Protein AF-A0A1G8FA60-F1 (afdb_monomer_lite)

Structure (mmCIF, N/CA/C/O backbone):
data_AF-A0A1G8FA60-F1
#
_entry.id   AF-A0A1G8FA60-F1
#
loop_
_atom_site.group_PDB
_atom_site.id
_atom_site.type_symbol
_atom_site.label_atom_id
_atom_site.label_alt_id
_atom_site.label_comp_id
_atom_site.label_asym_id
_atom_site.label_entity_id
_atom_site.label_seq_id
_atom_site.pdbx_PDB_ins_code
_atom_site.Cartn_x
_atom_site.Cartn_y
_atom_site.Cartn_z
_atom_site.occupancy
_atom_site.B_iso_or_equiv
_atom_site.auth_seq_id
_atom_site.auth_comp_id
_atom_site.auth_asym_id
_atom_site.auth_atom_id
_atom_site.pdbx_PDB_model_num
ATOM 1 N N . MET A 1 1 ? -14.903 -0.063 -4.067 1.00 90.12 1 MET A N 1
ATOM 2 C CA . MET A 1 1 ? -14.605 0.221 -2.639 1.00 90.12 1 MET A CA 1
ATOM 3 C C . MET A 1 1 ? -13.845 1.542 -2.541 1.00 90.12 1 MET A C 1
ATOM 5 O O . MET A 1 1 ? -13.039 1.801 -3.422 1.00 90.12 1 MET A O 1
ATOM 9 N N . LYS A 1 2 ? -14.076 2.388 -1.525 1.00 93.56 2 LYS A N 1
ATOM 10 C CA . LYS A 1 2 ? -13.298 3.629 -1.317 1.00 93.56 2 LYS A CA 1
ATOM 11 C C . LYS A 1 2 ? -12.384 3.473 -0.110 1.00 93.56 2 LYS A C 1
ATOM 13 O O . LYS A 1 2 ? -12.866 3.128 0.960 1.00 93.56 2 LYS A O 1
ATOM 18 N N . LEU A 1 3 ? -11.093 3.727 -0.296 1.00 94.88 3 LEU A N 1
ATOM 19 C CA . LEU A 1 3 ? -10.078 3.617 0.746 1.00 94.88 3 LEU A CA 1
ATOM 20 C C . LEU A 1 3 ? -9.482 4.992 1.036 1.00 94.88 3 LEU A C 1
ATOM 22 O O . LEU A 1 3 ? -8.888 5.608 0.155 1.00 94.88 3 LEU A O 1
ATOM 26 N N . TYR A 1 4 ? -9.629 5.460 2.268 1.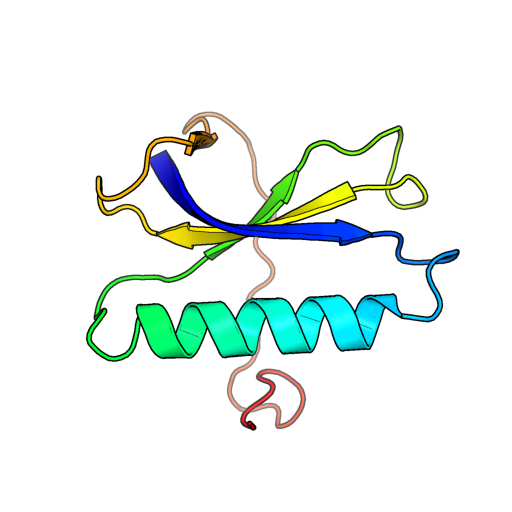00 95.25 4 TYR A N 1
ATOM 27 C CA . TYR A 1 4 ? -9.124 6.740 2.751 1.00 95.25 4 TYR A CA 1
ATOM 28 C C . TYR A 1 4 ? -7.728 6.567 3.3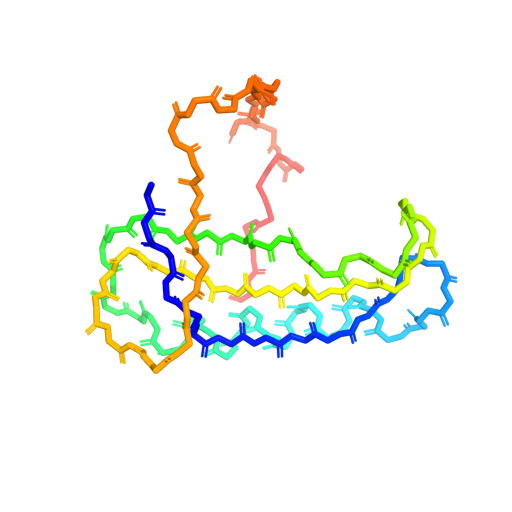39 1.00 95.25 4 TYR A C 1
ATOM 30 O O . TYR A 1 4 ? -7.503 5.695 4.180 1.00 95.25 4 TYR A O 1
ATOM 38 N N . PHE A 1 5 ? -6.787 7.401 2.901 1.00 95.12 5 PHE A N 1
ATOM 39 C CA . PHE A 1 5 ? -5.391 7.301 3.318 1.00 95.12 5 PHE A CA 1
ATOM 40 C C . PHE A 1 5 ? -5.176 7.870 4.723 1.00 95.12 5 PHE A C 1
ATOM 42 O O . PHE A 1 5 ? -5.595 8.986 5.033 1.00 95.12 5 PHE A O 1
ATOM 49 N N . ILE A 1 6 ? -4.479 7.100 5.557 1.00 94.62 6 ILE A N 1
ATOM 50 C CA . ILE A 1 6 ? -4.088 7.468 6.923 1.00 94.62 6 ILE A CA 1
ATOM 51 C C . ILE A 1 6 ? -2.669 8.031 6.948 1.00 94.62 6 ILE A C 1
ATOM 53 O O . ILE A 1 6 ? -2.416 9.050 7.596 1.00 94.62 6 ILE A O 1
ATOM 57 N N . ASN A 1 7 ? -1.760 7.354 6.248 1.00 94.50 7 ASN A N 1
ATOM 58 C CA . ASN A 1 7 ? -0.346 7.681 6.109 1.00 94.50 7 ASN A CA 1
ATOM 59 C C . ASN A 1 7 ? 0.143 7.168 4.751 1.00 94.50 7 ASN A C 1
ATOM 61 O O . ASN A 1 7 ? -0.331 6.124 4.301 1.00 94.50 7 ASN A O 1
ATOM 65 N N . SER A 1 8 ? 1.097 7.873 4.142 1.00 96.25 8 SER A N 1
ATOM 66 C CA . SER A 1 8 ? 1.600 7.580 2.798 1.00 96.25 8 SER A CA 1
ATOM 67 C C . SER A 1 8 ? 3.100 7.838 2.709 1.00 96.25 8 SER A C 1
ATOM 69 O O . SER A 1 8 ? 3.601 8.779 3.324 1.00 96.25 8 SER A O 1
ATOM 71 N N . ILE A 1 9 ? 3.799 7.047 1.903 1.00 98.12 9 ILE A N 1
ATOM 72 C CA . ILE A 1 9 ? 5.200 7.257 1.520 1.00 98.12 9 ILE A CA 1
ATOM 73 C C . ILE A 1 9 ? 5.363 7.071 0.011 1.00 98.12 9 ILE A C 1
ATOM 75 O O . ILE A 1 9 ? 4.550 6.396 -0.619 1.00 98.12 9 ILE A O 1
ATOM 79 N N . ARG A 1 10 ? 6.449 7.615 -0.545 1.00 98.12 10 ARG A N 1
ATOM 80 C CA . ARG A 1 10 ? 6.962 7.258 -1.873 1.00 98.12 10 ARG A CA 1
ATOM 81 C C . ARG A 1 10 ? 8.325 6.586 -1.715 1.00 98.12 10 ARG A C 1
ATOM 83 O O . ARG A 1 10 ? 9.151 7.070 -0.937 1.00 98.12 10 ARG A O 1
ATOM 90 N N . THR A 1 11 ? 8.533 5.461 -2.389 1.00 98.25 11 THR A N 1
ATOM 91 C CA . THR A 1 11 ? 9.743 4.635 -2.252 1.00 98.25 11 THR A CA 1
ATOM 92 C C . THR A 1 11 ? 9.974 3.770 -3.498 1.00 98.25 11 THR A C 1
ATOM 94 O O . THR A 1 11 ? 9.207 3.842 -4.459 1.00 98.25 11 THR A O 1
ATOM 97 N N . ASN A 1 12 ? 11.037 2.964 -3.484 1.00 97.94 12 ASN A N 1
ATOM 98 C CA . ASN A 1 12 ? 11.440 2.072 -4.564 1.00 97.94 12 ASN A CA 1
ATOM 99 C C . ASN A 1 12 ? 12.010 0.762 -3.994 1.00 97.94 12 ASN A C 1
ATOM 101 O O . ASN A 1 12 ? 12.783 0.784 -3.040 1.00 97.94 12 ASN A O 1
ATOM 105 N N . ASN A 1 13 ? 11.682 -0.384 -4.597 1.00 95.12 13 ASN A N 1
ATOM 106 C CA . ASN A 1 13 ? 12.141 -1.692 -4.107 1.00 95.12 13 ASN A CA 1
ATOM 107 C C . ASN A 1 13 ? 13.637 -1.971 -4.352 1.00 95.12 13 ASN A C 1
ATOM 109 O O . ASN A 1 13 ? 14.201 -2.866 -3.729 1.00 95.12 13 ASN A O 1
ATOM 113 N N . PHE A 1 14 ? 14.265 -1.248 -5.279 1.00 95.75 14 PHE A N 1
ATOM 114 C CA . PHE A 1 14 ? 15.621 -1.515 -5.765 1.00 95.75 14 PHE A CA 1
ATOM 115 C C . PHE A 1 14 ? 16.597 -0.383 -5.452 1.00 95.75 14 PHE A C 1
ATOM 117 O O . PHE A 1 14 ? 17.769 -0.645 -5.198 1.00 95.75 14 PHE A O 1
ATOM 124 N N . ASN A 1 15 ? 16.114 0.861 -5.473 1.00 96.00 15 ASN A N 1
ATOM 125 C CA . ASN A 1 15 ? 16.973 2.046 -5.474 1.00 96.00 15 ASN A CA 1
ATOM 126 C C . ASN A 1 15 ? 16.859 2.891 -4.194 1.00 96.00 15 ASN A C 1
ATOM 128 O O . ASN A 1 15 ? 17.571 3.881 -4.056 1.00 96.00 15 ASN A O 1
ATOM 132 N N . ASP A 1 16 ? 15.965 2.533 -3.268 1.00 96.69 16 ASP A N 1
ATOM 133 C CA . ASP A 1 16 ? 15.770 3.253 -2.008 1.00 96.69 16 ASP A CA 1
ATOM 134 C C . ASP A 1 16 ? 16.316 2.428 -0.838 1.00 96.69 16 ASP A C 1
ATOM 136 O O . ASP A 1 16 ? 15.658 1.529 -0.317 1.00 96.69 16 ASP A O 1
ATOM 140 N N . GLU A 1 17 ? 17.534 2.748 -0.398 1.00 97.19 17 GLU A N 1
ATOM 141 C CA . GLU A 1 17 ? 18.198 2.055 0.716 1.00 97.19 17 GLU A CA 1
ATOM 142 C C . GLU A 1 17 ? 17.407 2.150 2.035 1.00 97.19 17 GLU A C 1
ATOM 144 O O . GLU A 1 17 ? 17.528 1.286 2.903 1.00 97.19 17 GLU A O 1
ATOM 149 N N . GLN A 1 18 ? 16.558 3.174 2.179 1.00 97.12 18 GLN A N 1
ATOM 150 C CA . GLN A 1 18 ? 15.728 3.404 3.364 1.00 97.12 18 GLN A CA 1
ATOM 151 C C . GLN A 1 18 ? 14.307 2.851 3.212 1.00 97.12 18 GLN A C 1
ATOM 153 O O . GLN A 1 18 ? 13.476 3.056 4.099 1.00 97.12 18 GLN A O 1
ATOM 158 N N . MET A 1 19 ? 14.002 2.146 2.116 1.00 96.44 19 MET A N 1
ATOM 159 C CA . MET A 1 19 ? 12.668 1.615 1.810 1.00 96.44 19 MET A CA 1
ATOM 160 C C . MET A 1 19 ? 12.055 0.890 3.007 1.00 96.44 19 MET A C 1
ATOM 162 O O . MET A 1 19 ? 10.943 1.211 3.433 1.00 96.44 19 MET A O 1
ATOM 166 N N . MET A 1 20 ? 12.806 -0.028 3.622 1.00 93.75 20 MET A N 1
ATOM 167 C CA . MET A 1 20 ? 12.281 -0.773 4.758 1.00 93.75 20 MET A CA 1
ATOM 168 C C . MET A 1 20 ? 11.999 0.114 5.968 1.00 93.75 20 MET A C 1
ATOM 170 O O . MET A 1 20 ? 10.959 -0.041 6.601 1.00 93.75 20 MET A O 1
ATOM 174 N N . GLU A 1 21 ? 12.880 1.057 6.293 1.00 96.06 21 GLU A N 1
ATOM 175 C CA . GLU A 1 21 ? 12.675 1.978 7.414 1.00 96.06 21 GLU A CA 1
ATOM 176 C C . GLU A 1 21 ? 11.460 2.887 7.190 1.00 96.06 21 GLU A C 1
ATOM 178 O O . GLU A 1 21 ? 10.652 3.072 8.104 1.00 96.06 21 GLU A O 1
ATOM 183 N N . LYS A 1 22 ? 11.269 3.384 5.962 1.00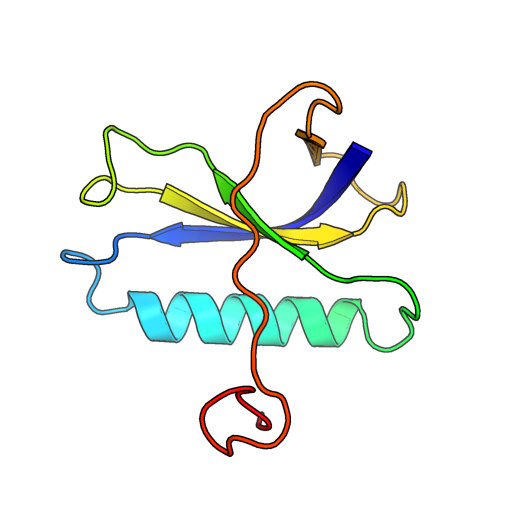 97.25 22 LYS A N 1
ATOM 184 C CA . LYS A 1 22 ? 10.097 4.180 5.576 1.00 97.25 22 LYS A CA 1
ATOM 185 C C . LYS A 1 22 ? 8.807 3.385 5.745 1.00 97.25 22 LYS A C 1
ATOM 187 O O . LYS A 1 22 ? 7.865 3.889 6.355 1.00 97.25 22 LYS A O 1
ATOM 192 N N . ILE A 1 23 ? 8.776 2.137 5.268 1.00 96.19 23 ILE A N 1
ATOM 193 C CA . ILE A 1 23 ? 7.612 1.248 5.406 1.00 96.19 23 ILE A CA 1
ATOM 194 C C . ILE A 1 23 ? 7.305 1.005 6.890 1.00 96.19 23 ILE A C 1
ATOM 196 O O . ILE A 1 23 ? 6.160 1.173 7.314 1.00 96.19 23 ILE A O 1
ATOM 200 N N . LYS A 1 24 ? 8.317 0.667 7.702 1.00 94.50 24 LYS A N 1
ATOM 201 C CA . LYS A 1 24 ? 8.157 0.438 9.149 1.00 94.50 24 LYS A CA 1
ATOM 202 C C . LYS A 1 24 ? 7.631 1.672 9.874 1.00 94.50 24 LYS A C 1
ATOM 204 O O . LYS A 1 24 ? 6.682 1.574 10.648 1.00 94.50 24 LYS A O 1
ATOM 209 N N . THR A 1 25 ? 8.220 2.831 9.595 1.00 96.50 25 THR A N 1
ATOM 210 C CA . THR A 1 25 ? 7.829 4.110 10.200 1.00 96.50 25 THR A CA 1
ATOM 211 C C . THR A 1 25 ? 6.395 4.470 9.828 1.00 96.50 25 THR A C 1
ATOM 213 O O . THR A 1 25 ? 5.587 4.758 10.709 1.00 96.50 25 THR A O 1
ATOM 216 N N . MET A 1 26 ? 6.039 4.358 8.545 1.00 96.50 26 MET A N 1
ATOM 217 C CA . MET A 1 26 ? 4.683 4.609 8.057 1.00 96.50 26 MET A CA 1
ATOM 218 C C . MET A 1 26 ? 3.649 3.721 8.764 1.00 96.50 26 MET A C 1
ATOM 220 O O . MET A 1 26 ? 2.630 4.232 9.235 1.00 96.50 26 MET A O 1
ATOM 224 N N . TRP A 1 27 ? 3.908 2.414 8.874 1.00 95.50 27 TRP A N 1
ATOM 225 C CA . TRP A 1 27 ? 3.017 1.487 9.578 1.00 95.50 27 TRP A CA 1
ATOM 226 C C . TRP A 1 27 ? 2.929 1.781 11.077 1.00 95.50 27 TRP A C 1
ATOM 228 O O . TRP A 1 27 ? 1.831 1.761 11.630 1.00 95.50 27 TRP A O 1
ATOM 238 N N . GLY A 1 28 ? 4.049 2.100 11.731 1.00 94.44 28 GLY A N 1
ATOM 239 C CA . GLY A 1 28 ? 4.083 2.457 13.151 1.00 94.44 28 GLY A CA 1
ATOM 240 C C . GLY A 1 28 ? 3.315 3.743 13.471 1.00 94.44 28 GLY A C 1
ATOM 241 O O . GLY A 1 28 ? 2.660 3.850 14.506 1.00 94.44 28 GLY A O 1
ATOM 242 N N . GLU A 1 29 ? 3.350 4.733 12.583 1.00 95.25 29 GLU A N 1
ATOM 243 C CA . GLU A 1 29 ? 2.546 5.948 12.723 1.00 95.25 29 GLU A CA 1
ATOM 244 C C . GLU A 1 29 ? 1.058 5.688 12.479 1.00 95.25 29 GLU A C 1
ATOM 246 O O . GLU A 1 29 ? 0.211 6.164 13.242 1.00 95.25 29 GLU A O 1
ATOM 251 N N . ALA A 1 30 ? 0.728 4.907 11.448 1.00 93.75 30 ALA A N 1
ATOM 252 C CA . ALA A 1 30 ? -0.651 4.553 11.141 1.00 93.75 30 ALA A CA 1
ATOM 253 C C . ALA A 1 30 ? -1.287 3.712 12.257 1.00 93.75 30 ALA A C 1
ATOM 255 O O . ALA A 1 30 ? -2.412 3.997 12.663 1.00 93.75 30 ALA A O 1
ATOM 256 N N . SER A 1 31 ? -0.567 2.736 12.816 1.00 92.56 31 SER A N 1
ATOM 257 C CA . SER A 1 31 ? -1.069 1.881 13.900 1.00 92.56 31 SER A CA 1
ATOM 258 C C . SER A 1 31 ? -1.393 2.680 15.164 1.00 92.56 31 SER A C 1
ATOM 260 O O . SER A 1 31 ? -2.424 2.449 15.795 1.00 92.56 31 SER A O 1
ATOM 262 N N . ARG A 1 32 ? -0.585 3.698 15.497 1.00 93.69 32 ARG A N 1
ATOM 263 C CA . ARG A 1 32 ? -0.876 4.629 16.602 1.00 93.69 32 ARG A CA 1
ATOM 264 C C . ARG A 1 32 ? -2.167 5.415 16.367 1.00 93.69 32 ARG A C 1
ATOM 266 O O .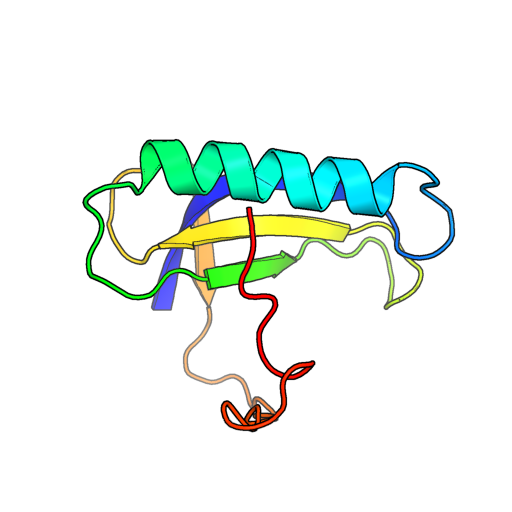 ARG A 1 32 ? -2.948 5.576 17.303 1.00 93.69 32 ARG A O 1
ATOM 273 N N . LYS A 1 33 ? -2.409 5.879 15.134 1.00 91.94 33 LYS A N 1
ATOM 274 C CA . LYS A 1 33 ? -3.650 6.584 14.751 1.00 91.94 33 LYS A CA 1
ATOM 275 C C . LYS A 1 33 ? -4.869 5.657 14.753 1.00 91.94 33 LYS A C 1
ATOM 277 O O . LYS A 1 33 ? -5.965 6.093 15.085 1.00 91.94 33 LYS A O 1
ATOM 282 N N . LEU A 1 34 ? -4.665 4.385 14.419 1.00 91.81 34 LEU A N 1
ATOM 283 C CA . LEU A 1 34 ? -5.705 3.365 14.280 1.00 91.81 34 LEU A CA 1
ATOM 284 C C . LEU A 1 34 ? -5.869 2.481 15.525 1.00 91.81 34 LEU A C 1
ATOM 286 O O . LEU A 1 34 ? -6.514 1.443 15.448 1.00 91.81 34 LEU A O 1
ATOM 290 N N . LYS A 1 35 ? -5.337 2.882 16.687 1.00 90.75 35 LYS A N 1
ATOM 291 C CA . LYS A 1 35 ? -5.315 2.062 17.914 1.00 90.75 35 LYS A CA 1
ATOM 292 C C . LYS A 1 35 ? -6.678 1.466 18.314 1.00 90.75 35 LYS A C 1
ATOM 294 O O . LYS A 1 35 ? -6.716 0.387 18.892 1.00 90.75 35 LYS A O 1
ATOM 299 N N . ASN A 1 36 ? -7.774 2.169 18.023 1.00 90.00 36 ASN A N 1
ATOM 300 C CA . ASN A 1 36 ? -9.142 1.747 18.351 1.00 90.00 36 ASN A CA 1
ATOM 301 C C . ASN A 1 36 ? -9.971 1.358 17.111 1.00 90.00 36 ASN A C 1
ATOM 303 O O . ASN A 1 36 ? -11.184 1.187 17.217 1.00 90.00 36 ASN A O 1
ATOM 307 N N . HIS A 1 37 ? -9.345 1.273 15.936 1.00 90.19 37 HIS A N 1
ATOM 308 C CA . HIS A 1 37 ? -10.004 0.883 14.694 1.00 90.19 37 HIS A CA 1
ATOM 309 C C . HIS A 1 37 ? -10.238 -0.627 14.685 1.00 90.19 37 HIS A C 1
ATOM 311 O O . HIS A 1 37 ? -9.314 -1.390 14.955 1.00 90.19 37 HIS A O 1
ATOM 317 N N . GLN A 1 38 ? -11.463 -1.060 14.389 1.00 88.81 38 GLN A N 1
ATOM 318 C CA . GLN A 1 38 ? -11.835 -2.483 14.420 1.00 88.81 38 GLN A CA 1
ATOM 319 C C . GLN A 1 38 ? -12.097 -3.086 13.038 1.00 88.81 38 GLN A C 1
ATOM 321 O O . GLN A 1 38 ? -12.215 -4.303 12.918 1.00 88.81 38 GLN A O 1
ATOM 326 N N . ASN A 1 39 ? -12.186 -2.254 11.999 1.00 91.62 39 ASN A N 1
ATOM 327 C CA . ASN A 1 39 ? -12.419 -2.723 10.638 1.00 91.62 39 ASN A CA 1
ATOM 328 C C . ASN A 1 39 ? -11.092 -3.075 9.951 1.00 91.62 39 ASN A C 1
ATOM 330 O O . ASN A 1 39 ? -10.003 -2.844 10.481 1.00 91.62 39 ASN A O 1
ATOM 334 N N . SER A 1 40 ? -11.188 -3.604 8.734 1.00 92.62 40 SER A N 1
ATOM 335 C CA . SER A 1 40 ? -10.030 -3.904 7.896 1.00 92.62 40 SER A CA 1
ATOM 336 C C . SER A 1 40 ? -9.111 -2.691 7.727 1.00 92.62 40 SER A C 1
ATOM 338 O O . SER A 1 40 ? -9.561 -1.550 7.568 1.00 92.62 40 SER A O 1
ATOM 340 N N . VAL A 1 41 ? -7.809 -2.967 7.737 1.00 93.88 41 VAL A N 1
ATOM 341 C CA . VAL A 1 41 ? -6.745 -2.016 7.418 1.00 93.88 41 VAL A CA 1
ATOM 342 C C . VAL A 1 41 ? -6.015 -2.536 6.192 1.00 93.88 41 VAL A C 1
ATOM 344 O O . VAL A 1 41 ? -5.675 -3.715 6.116 1.00 93.88 41 VAL A O 1
ATOM 347 N N . TYR A 1 42 ? -5.775 -1.655 5.232 1.00 94.69 42 TYR A N 1
ATOM 348 C CA . TYR A 1 42 ? -5.232 -2.007 3.930 1.00 94.69 42 TYR A CA 1
ATOM 349 C C . TYR A 1 42 ? -3.859 -1.368 3.735 1.00 94.69 42 TYR A C 1
ATOM 351 O O . TYR A 1 42 ? -3.678 -0.185 4.019 1.00 94.69 42 TYR A O 1
ATOM 359 N N . GLY A 1 43 ? -2.906 -2.138 3.210 1.00 95.75 43 GLY A N 1
ATOM 360 C CA . GLY A 1 43 ? -1.712 -1.598 2.562 1.00 95.75 43 GLY A CA 1
ATOM 361 C C . GLY A 1 43 ? -1.995 -1.429 1.074 1.00 95.75 43 GLY A C 1
ATOM 362 O O . GLY A 1 43 ? -2.248 -2.414 0.385 1.00 95.75 43 GLY A O 1
ATOM 363 N N . VAL A 1 44 ? -1.988 -0.194 0.582 1.00 96.38 44 VAL A N 1
ATOM 364 C CA . VAL A 1 44 ? -2.337 0.135 -0.803 1.00 96.38 44 VAL A CA 1
ATOM 365 C C . VAL A 1 44 ? -1.098 0.610 -1.540 1.00 96.38 44 VAL A C 1
ATOM 367 O O . VAL A 1 44 ? -0.553 1.661 -1.210 1.00 96.38 44 VAL A O 1
ATOM 370 N N . TYR A 1 45 ? -0.687 -0.145 -2.554 1.00 96.56 45 TYR A N 1
ATOM 371 C CA . TYR A 1 45 ? 0.367 0.233 -3.491 1.00 96.56 45 TYR A CA 1
ATOM 372 C C . TYR A 1 45 ? -0.273 0.858 -4.735 1.00 96.56 45 TYR A C 1
ATOM 374 O O . TYR A 1 45 ? -1.200 0.284 -5.305 1.00 96.56 45 TYR A O 1
ATOM 382 N N . TYR A 1 46 ? 0.170 2.048 -5.132 1.00 96.19 46 TYR A N 1
ATOM 383 C CA . TYR A 1 46 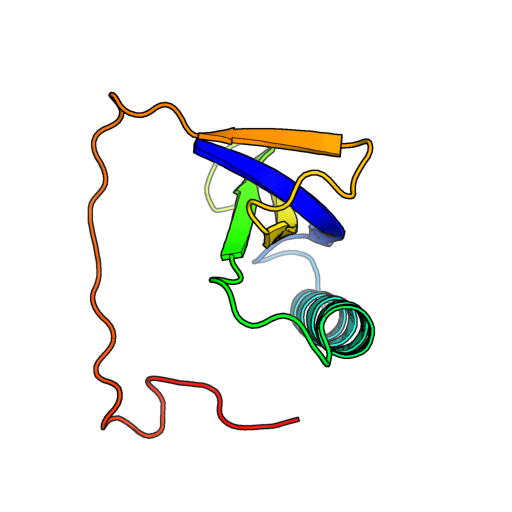? -0.425 2.817 -6.229 1.00 96.19 46 TYR A CA 1
ATOM 384 C C . TYR A 1 46 ? 0.576 3.831 -6.792 1.00 96.19 46 TYR A C 1
ATOM 386 O O . TYR A 1 46 ? 1.670 3.995 -6.254 1.00 96.19 46 TYR A O 1
ATOM 394 N N . ASP A 1 47 ? 0.182 4.530 -7.862 1.00 96.81 47 ASP A N 1
ATOM 395 C CA . ASP A 1 47 ? 0.988 5.599 -8.473 1.00 96.81 47 ASP A CA 1
ATOM 396 C C . ASP A 1 47 ? 2.411 5.134 -8.838 1.00 96.81 47 ASP A C 1
ATOM 398 O O . ASP A 1 47 ? 3.415 5.774 -8.519 1.00 96.81 47 ASP A O 1
ATOM 402 N N . TYR A 1 48 ? 2.477 3.956 -9.467 1.00 97.25 48 TYR A N 1
ATOM 403 C CA . TYR A 1 48 ? 3.706 3.418 -10.036 1.00 97.25 48 TYR A CA 1
ATOM 404 C C . TYR A 1 48 ? 4.174 4.315 -11.180 1.00 97.25 48 TYR A C 1
ATOM 406 O O . TYR A 1 48 ? 3.403 4.616 -12.091 1.00 97.25 48 TYR A O 1
ATOM 414 N N . GLU A 1 49 ? 5.447 4.697 -11.162 1.00 98.12 49 GLU A N 1
ATOM 415 C CA . GLU A 1 49 ? 6.052 5.491 -12.234 1.00 98.12 49 GLU A CA 1
ATOM 416 C C . GLU A 1 49 ? 6.111 4.725 -13.563 1.00 98.12 49 GLU A C 1
ATOM 418 O O . GLU A 1 49 ? 5.968 5.314 -14.633 1.00 98.12 49 GLU A O 1
ATOM 423 N N . SER A 1 50 ? 6.314 3.407 -13.507 1.00 96.75 50 SER A N 1
ATOM 424 C CA . SER A 1 50 ? 6.441 2.566 -14.698 1.00 96.75 50 SER A CA 1
ATOM 425 C C . SER A 1 50 ? 5.934 1.143 -14.460 1.00 96.75 50 SER A C 1
ATOM 427 O O . SER A 1 50 ? 4.822 0.800 -14.856 1.00 96.75 50 SER A O 1
ATOM 429 N N . ASP A 1 51 ? 6.747 0.312 -13.814 1.00 95.56 51 ASP A N 1
ATOM 430 C CA . ASP A 1 51 ? 6.465 -1.084 -13.498 1.00 95.56 51 ASP A CA 1
ATOM 431 C C . ASP A 1 51 ? 6.927 -1.427 -12.071 1.00 95.56 51 ASP A C 1
ATOM 433 O O . ASP A 1 51 ? 7.128 -0.545 -11.235 1.00 95.56 51 ASP A O 1
ATOM 437 N N . TYR A 1 52 ? 7.100 -2.716 -11.772 1.00 94.19 52 TYR A N 1
ATOM 438 C CA . TYR A 1 52 ? 7.543 -3.188 -10.459 1.00 94.19 52 TYR A CA 1
ATOM 439 C C . TYR A 1 52 ? 8.923 -2.656 -10.023 1.00 94.19 52 TYR A C 1
ATOM 441 O O . TYR A 1 52 ? 9.253 -2.774 -8.841 1.00 94.19 52 TYR A O 1
ATOM 449 N N . LYS A 1 53 ? 9.721 -2.099 -10.947 1.00 96.06 53 LYS A N 1
ATOM 450 C CA . LYS A 1 53 ? 11.020 -1.451 -10.701 1.00 96.06 53 LYS A CA 1
ATOM 451 C C . LYS A 1 53 ? 10.938 0.066 -10.547 1.00 96.06 53 LYS A C 1
ATOM 453 O O . LYS A 1 53 ? 11.915 0.671 -10.103 1.00 96.06 53 LYS A O 1
ATOM 458 N N . GLY A 1 54 ? 9.824 0.674 -10.942 1.00 97.81 54 GLY A N 1
ATOM 459 C CA . GLY A 1 54 ? 9.600 2.106 -10.799 1.00 97.81 54 GLY A CA 1
ATOM 460 C C . GLY A 1 54 ? 9.336 2.510 -9.352 1.00 97.81 54 GLY A C 1
ATOM 461 O O . GLY A 1 54 ? 9.027 1.676 -8.495 1.00 97.81 54 GLY A O 1
ATOM 462 N N . ASP A 1 55 ? 9.437 3.811 -9.091 1.00 98.25 55 ASP A N 1
ATOM 463 C CA . ASP A 1 55 ? 8.976 4.375 -7.829 1.00 98.25 55 ASP A CA 1
ATOM 464 C C . ASP A 1 55 ? 7.472 4.160 -7.682 1.00 98.25 55 ASP A C 1
ATOM 466 O O . ASP A 1 55 ? 6.720 4.217 -8.657 1.00 98.25 55 ASP A O 1
ATOM 470 N N . TYR A 1 56 ? 7.029 3.949 -6.450 1.00 98.19 56 TYR A N 1
ATOM 471 C CA . TYR A 1 56 ? 5.621 3.769 -6.133 1.00 98.19 56 TYR A CA 1
ATOM 472 C C . TYR A 1 56 ? 5.253 4.489 -4.845 1.00 98.19 56 TYR A C 1
ATOM 474 O O . TYR A 1 56 ? 6.095 4.774 -3.984 1.00 98.19 56 TYR A O 1
ATOM 482 N N . SER A 1 57 ? 3.960 4.756 -4.704 1.00 98.12 57 SER A N 1
ATOM 483 C CA . SER A 1 57 ? 3.374 5.216 -3.456 1.00 98.12 57 SER A CA 1
ATOM 484 C C . SER A 1 57 ? 2.798 4.033 -2.679 1.00 98.12 57 SER A C 1
ATOM 486 O O . SER A 1 57 ? 2.109 3.179 -3.238 1.00 98.12 57 SER A O 1
ATOM 488 N N . LEU A 1 58 ? 3.062 3.990 -1.374 1.00 97.94 58 LEU A N 1
ATOM 489 C CA . LEU A 1 58 ? 2.446 3.048 -0.440 1.00 97.94 58 LEU A CA 1
ATOM 490 C C . LEU A 1 58 ? 1.674 3.828 0.614 1.00 97.94 58 LEU A C 1
ATOM 492 O O . LEU A 1 58 ? 2.216 4.755 1.214 1.00 97.94 58 LEU A O 1
ATOM 496 N N . SER A 1 59 ? 0.429 3.427 0.860 1.00 96.75 59 SER A N 1
ATOM 497 C CA . SER A 1 59 ? -0.415 4.010 1.900 1.00 96.75 59 SER A CA 1
ATOM 498 C C . SER A 1 59 ? -1.013 2.959 2.820 1.00 96.75 59 SER A C 1
ATOM 500 O O . SER A 1 59 ? -1.428 1.893 2.370 1.00 96.75 59 SER A O 1
ATOM 502 N N . VAL A 1 60 ? -1.151 3.309 4.098 1.00 96.00 60 VAL A N 1
ATOM 503 C CA . VAL A 1 60 ? -2.095 2.635 4.997 1.00 96.00 60 VAL A CA 1
ATOM 504 C C . VAL A 1 60 ? -3.459 3.289 4.823 1.00 96.00 60 VAL A C 1
ATOM 506 O O . VAL A 1 60 ? -3.562 4.516 4.898 1.00 96.00 60 VAL A O 1
ATOM 509 N N . ALA A 1 61 ? -4.498 2.493 4.589 1.00 95.50 61 ALA A N 1
ATOM 510 C CA . ALA A 1 61 ? -5.835 2.990 4.293 1.00 95.50 61 ALA A CA 1
ATOM 511 C C . ALA A 1 61 ? -6.943 2.195 4.995 1.00 95.50 61 ALA A C 1
ATOM 513 O O . ALA A 1 61 ? -6.763 1.026 5.337 1.00 95.50 61 ALA A O 1
ATOM 514 N N . ILE A 1 62 ? -8.096 2.835 5.186 1.00 95.38 62 ILE A N 1
ATOM 515 C CA . ILE A 1 62 ? -9.315 2.244 5.763 1.00 95.38 62 ILE A CA 1
ATOM 516 C C . ILE A 1 62 ? -10.541 2.666 4.945 1.00 95.38 62 ILE A C 1
ATOM 518 O O . ILE A 1 62 ? -10.485 3.648 4.209 1.00 95.38 62 ILE A O 1
ATOM 522 N N . GLU A 1 63 ? -11.658 1.954 5.075 1.00 93.31 63 GLU A N 1
ATOM 523 C CA . GLU A 1 63 ? -12.912 2.306 4.382 1.00 93.31 63 GLU A CA 1
ATOM 524 C C . GLU A 1 63 ? -13.685 3.458 5.048 1.00 93.31 63 GLU A C 1
ATOM 526 O O . GLU A 1 63 ? -14.574 4.049 4.432 1.00 93.31 63 GLU A O 1
ATOM 531 N N . ASP A 1 64 ? -13.333 3.822 6.285 1.00 84.31 64 ASP A N 1
ATOM 532 C CA . ASP A 1 64 ? -14.023 4.877 7.025 1.00 84.31 64 ASP A CA 1
ATOM 533 C C . ASP A 1 64 ? -13.709 6.266 6.446 1.00 84.31 64 ASP A C 1
ATOM 535 O O . ASP A 1 64 ? -12.557 6.623 6.187 1.00 84.31 64 ASP A O 1
ATOM 539 N N . ASN A 1 65 ? -14.749 7.089 6.299 1.00 70.19 65 ASN A N 1
ATOM 540 C CA . ASN A 1 65 ? -14.703 8.410 5.667 1.00 70.19 65 ASN A CA 1
ATOM 541 C C . ASN A 1 65 ? -14.104 9.499 6.579 1.00 70.19 65 ASN A C 1
ATOM 543 O O . ASN A 1 65 ? -14.761 10.486 6.911 1.00 70.19 65 ASN A O 1
ATOM 547 N N . ASN A 1 66 ? -12.851 9.311 6.992 1.00 67.94 66 ASN A N 1
ATOM 548 C CA . ASN A 1 66 ? -12.169 10.196 7.942 1.00 67.94 66 ASN A CA 1
ATOM 549 C C . ASN A 1 66 ? -11.078 11.071 7.287 1.00 67.94 66 ASN A C 1
ATOM 551 O O . ASN A 1 66 ? -10.457 11.886 7.970 1.00 67.94 66 ASN A O 1
ATOM 555 N N . GLY A 1 67 ? -10.819 10.918 5.981 1.00 64.50 67 GLY A N 1
ATOM 556 C CA . GLY A 1 67 ? -9.697 11.554 5.275 1.00 64.50 67 GLY A CA 1
ATOM 557 C C . GLY A 1 67 ? -10.100 12.445 4.095 1.00 64.50 67 GLY A C 1
ATOM 558 O O . GLY A 1 67 ? -11.174 12.300 3.521 1.00 64.50 67 GLY A O 1
ATOM 559 N N . LYS A 1 68 ? -9.205 13.364 3.701 1.00 72.50 68 LYS A N 1
ATOM 560 C C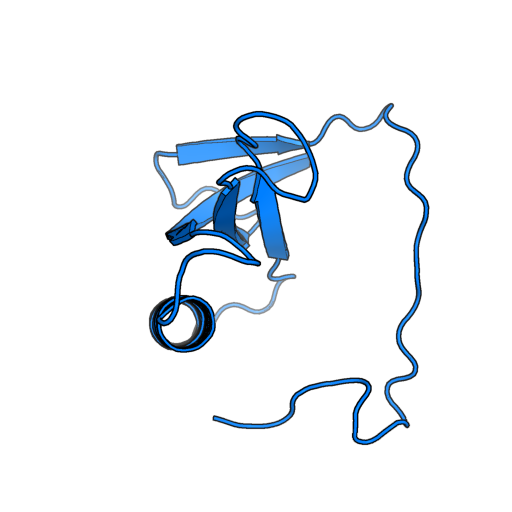A . LYS A 1 68 ? -9.368 14.209 2.496 1.00 72.50 68 LYS A CA 1
ATOM 561 C C . LYS A 1 68 ? -8.924 13.514 1.205 1.00 72.50 68 LYS A C 1
ATOM 563 O O . LYS A 1 68 ? -9.419 13.858 0.137 1.00 72.50 68 LYS A O 1
ATOM 568 N N . SER A 1 69 ? -8.004 12.557 1.313 1.00 90.00 69 SER A N 1
ATOM 569 C CA . SER A 1 69 ? -7.442 11.813 0.184 1.00 90.00 69 SER A CA 1
ATOM 570 C C . SER A 1 69 ? -7.908 10.365 0.243 1.00 90.00 69 SER A C 1
ATOM 572 O O . SER A 1 69 ? -7.784 9.714 1.282 1.00 90.00 69 SER A O 1
ATOM 574 N N . PHE A 1 70 ? -8.437 9.871 -0.871 1.00 93.88 70 PHE A N 1
ATOM 575 C CA . PHE A 1 70 ? -8.890 8.495 -1.013 1.00 93.88 70 PHE A CA 1
ATOM 576 C C . PHE A 1 70 ? -8.531 7.955 -2.395 1.00 93.88 70 PHE A C 1
ATOM 578 O O . PHE A 1 70 ? -8.311 8.720 -3.334 1.00 93.88 70 PHE A O 1
ATOM 585 N N . ILE A 1 71 ? -8.523 6.632 -2.513 1.00 94.12 71 ILE A N 1
ATOM 586 C CA . ILE A 1 71 ? -8.499 5.920 -3.787 1.00 94.12 71 ILE A CA 1
ATOM 587 C C . ILE A 1 71 ? -9.765 5.081 -3.916 1.00 94.12 71 ILE A C 1
ATOM 589 O O . ILE A 1 71 ? -10.238 4.469 -2.955 1.00 94.12 71 ILE A O 1
ATOM 593 N N . GLU A 1 72 ? -10.340 5.082 -5.111 1.00 93.69 72 GLU A N 1
ATOM 594 C CA . GLU A 1 72 ? -11.461 4.219 -5.446 1.00 93.69 72 GLU A CA 1
ATOM 595 C C . GLU A 1 72 ? -10.928 2.951 -6.110 1.00 93.69 72 GLU A C 1
ATOM 597 O O . GLU A 1 72 ? -10.312 3.004 -7.169 1.00 93.69 72 GLU A O 1
ATOM 602 N N . ILE A 1 73 ? -11.147 1.814 -5.454 1.00 91.75 73 ILE A N 1
ATOM 603 C CA . ILE A 1 73 ? -10.858 0.483 -5.978 1.00 91.75 73 ILE A CA 1
ATOM 604 C C . ILE A 1 73 ? -12.085 0.034 -6.781 1.00 91.75 73 ILE A C 1
ATOM 606 O O . ILE A 1 73 ? -13.149 -0.160 -6.173 1.00 91.75 73 ILE A O 1
ATOM 610 N N . PRO A 1 74 ? -11.994 -0.103 -8.115 1.00 90.44 74 PRO A N 1
ATOM 611 C CA . PRO A 1 74 ? -13.134 -0.497 -8.928 1.00 90.44 74 PRO A CA 1
ATOM 612 C C . PRO A 1 74 ? -13.554 -1.935 -8.616 1.00 90.44 74 PRO A C 1
ATOM 614 O O . PRO A 1 74 ? -12.728 -2.824 -8.427 1.00 90.44 74 PRO A O 1
ATOM 617 N N . ASN A 1 75 ? -14.861 -2.183 -8.573 1.00 85.81 75 ASN A N 1
ATOM 618 C CA . ASN A 1 75 ? -15.396 -3.500 -8.210 1.00 85.81 75 ASN A CA 1
ATOM 619 C C . ASN A 1 75 ? -15.395 -4.503 -9.384 1.00 85.81 75 ASN A C 1
ATOM 621 O O . ASN A 1 75 ? -15.811 -5.645 -9.214 1.00 85.81 75 ASN A O 1
ATOM 625 N N . ASN A 1 76 ? -15.012 -4.065 -10.583 1.00 88.25 76 ASN A N 1
ATOM 626 C CA . ASN A 1 76 ? -15.056 -4.836 -11.827 1.00 88.25 76 ASN A CA 1
ATOM 627 C C . ASN A 1 76 ? -13.673 -5.300 -12.309 1.00 88.25 76 ASN A C 1
ATOM 629 O O . ASN A 1 76 ? -13.592 -5.964 -13.343 1.00 88.25 76 ASN A O 1
ATOM 633 N N . GLU A 1 77 ? -12.609 -4.971 -11.576 1.00 87.88 77 GLU A N 1
ATOM 634 C CA . GLU A 1 77 ? -11.265 -5.450 -11.880 1.00 87.88 77 GLU A CA 1
ATOM 635 C C . GLU A 1 77 ? -11.082 -6.906 -11.445 1.00 87.88 77 GLU A C 1
ATOM 637 O O . GLU A 1 77 ? -11.666 -7.378 -10.465 1.00 87.88 77 GLU A O 1
ATOM 642 N N . LYS A 1 78 ? -10.263 -7.642 -12.199 1.00 92.19 78 LYS A N 1
ATOM 643 C CA . LYS A 1 78 ? -9.922 -9.032 -11.883 1.00 92.19 78 LYS A CA 1
ATOM 644 C C . LYS A 1 78 ? -8.658 -9.052 -11.034 1.00 92.19 78 LYS A C 1
ATOM 646 O O . LYS A 1 78 ? -7.616 -8.582 -11.478 1.00 92.19 78 LYS A O 1
ATOM 651 N N . TYR A 1 79 ? -8.750 -9.644 -9.848 1.00 91.12 79 TYR A N 1
ATOM 652 C CA . TYR A 1 79 ? -7.630 -9.793 -8.925 1.00 91.12 79 TYR A CA 1
ATOM 653 C C . TYR A 1 79 ? -7.248 -11.260 -8.770 1.00 91.12 79 TYR A C 1
ATOM 655 O O . TYR A 1 79 ? -8.119 -12.119 -8.631 1.00 91.12 79 TYR A O 1
ATOM 663 N N . GLU A 1 80 ? -5.944 -11.517 -8.728 1.00 94.12 80 GLU A N 1
ATOM 664 C CA . GLU A 1 80 ? -5.404 -12.775 -8.225 1.00 94.12 80 GLU A CA 1
ATOM 665 C C . GLU A 1 80 ? -5.207 -12.644 -6.709 1.00 94.12 80 GLU A C 1
ATOM 667 O O . GLU A 1 80 ? -4.575 -11.693 -6.242 1.00 94.12 80 GLU A O 1
ATOM 672 N N . VAL A 1 81 ? -5.774 -13.570 -5.932 1.00 92.31 81 VAL A N 1
ATOM 673 C CA . VAL A 1 81 ? -5.750 -13.508 -4.463 1.00 92.31 81 VAL A CA 1
ATOM 674 C C . VAL A 1 81 ? -4.811 -14.571 -3.910 1.00 92.31 81 VAL A C 1
ATOM 676 O O . VAL A 1 81 ? -5.144 -15.754 -3.861 1.00 92.31 81 VAL A O 1
ATOM 679 N N . PHE A 1 82 ? -3.663 -14.123 -3.410 1.00 91.25 82 PHE A N 1
ATOM 680 C CA . PHE A 1 82 ? -2.704 -14.968 -2.705 1.00 91.25 82 PHE A CA 1
ATOM 681 C C . PHE A 1 82 ? -3.042 -14.985 -1.214 1.00 91.25 82 PHE A C 1
ATOM 683 O O . PHE A 1 82 ? -2.822 -14.008 -0.499 1.00 91.25 82 PHE A O 1
ATOM 690 N N . LYS A 1 83 ? -3.628 -16.089 -0.742 1.00 90.50 83 LYS A N 1
ATOM 691 C CA . LYS A 1 83 ? -3.931 -16.271 0.682 1.00 90.50 83 LYS A CA 1
ATOM 692 C C . LYS A 1 83 ? -2.652 -16.604 1.433 1.00 90.50 83 LYS A C 1
ATOM 694 O O . LYS A 1 83 ? -1.919 -17.502 1.028 1.00 90.50 83 LYS A O 1
ATOM 699 N N . VAL A 1 84 ? -2.426 -15.901 2.533 1.00 88.25 84 VAL A N 1
ATOM 700 C CA . VAL A 1 84 ? -1.306 -16.182 3.425 1.00 88.25 84 VAL A CA 1
ATOM 701 C C . VAL A 1 84 ? -1.665 -17.298 4.399 1.00 88.25 84 VAL A C 1
ATOM 703 O O . VAL A 1 84 ? -2.782 -17.334 4.921 1.00 88.25 84 VAL A O 1
ATOM 706 N N . ASP A 1 85 ? -0.725 -18.211 4.630 1.00 88.50 85 ASP A N 1
ATOM 707 C CA . ASP A 1 85 ? -0.832 -19.185 5.708 1.00 88.50 85 ASP A CA 1
ATOM 708 C C . ASP A 1 85 ? -0.476 -18.494 7.026 1.00 88.50 85 ASP A C 1
ATOM 710 O O . ASP A 1 85 ? 0.666 -18.108 7.259 1.00 88.50 85 ASP A O 1
ATOM 714 N N . THR A 1 86 ? -1.470 -18.303 7.888 1.00 86.62 86 THR A N 1
ATOM 715 C CA . THR A 1 86 ? -1.281 -17.626 9.176 1.00 86.62 86 THR A CA 1
ATOM 716 C C . THR A 1 86 ? -0.639 -18.524 10.233 1.00 86.62 86 THR A C 1
ATOM 718 O O . THR A 1 86 ? -0.408 -18.066 11.348 1.00 86.62 86 THR A O 1
ATOM 721 N N . THR A 1 87 ? -0.422 -19.806 9.925 1.00 86.88 87 THR A N 1
ATOM 722 C CA . THR A 1 87 ? 0.319 -20.739 10.783 1.00 86.88 87 THR A CA 1
ATOM 723 C C . THR A 1 87 ? 1.821 -20.713 10.508 1.00 86.88 87 THR A C 1
ATOM 725 O O . THR A 1 87 ? 2.594 -21.184 11.339 1.00 86.88 87 THR A O 1
ATOM 728 N N . ASP A 1 88 ? 2.238 -20.124 9.383 1.00 86.25 88 ASP A N 1
ATOM 729 C CA . ASP A 1 88 ? 3.639 -19.856 9.079 1.00 86.25 88 ASP A CA 1
ATOM 730 C C . ASP A 1 88 ? 4.125 -18.651 9.899 1.00 86.25 88 ASP A C 1
ATOM 732 O O . ASP A 1 88 ? 3.563 -17.555 9.814 1.00 86.25 88 ASP A O 1
ATOM 736 N N . GLU A 1 89 ? 5.198 -18.834 10.672 1.00 80.19 89 GLU A N 1
ATOM 737 C CA . GLU A 1 89 ? 5.844 -17.766 11.448 1.00 80.19 89 GLU A CA 1
ATOM 738 C C . GLU A 1 89 ? 6.338 -16.610 10.563 1.00 80.19 89 GLU A C 1
ATOM 740 O O . GLU A 1 89 ? 6.468 -15.480 11.032 1.00 80.19 89 GLU A O 1
ATOM 745 N N . GLN A 1 90 ? 6.593 -16.873 9.277 1.00 77.81 90 GLN A N 1
ATOM 746 C CA . GLN A 1 90 ? 6.950 -15.860 8.282 1.00 77.81 90 GLN A CA 1
ATOM 747 C C . GLN A 1 90 ? 5.738 -15.335 7.499 1.00 77.81 90 GLN A C 1
ATOM 749 O O . GLN A 1 90 ? 5.867 -14.366 6.750 1.00 77.81 90 GLN A O 1
ATOM 754 N N . GLY A 1 91 ? 4.558 -15.938 7.674 1.00 72.75 91 GLY A N 1
ATOM 755 C CA . GLY A 1 91 ? 3.325 -15.555 6.987 1.00 72.75 91 GLY A CA 1
ATOM 756 C C . GLY A 1 91 ? 2.753 -14.229 7.489 1.00 72.75 91 GLY A C 1
ATOM 757 O O . GLY A 1 91 ? 2.227 -13.434 6.714 1.00 72.75 91 GLY A O 1
ATOM 758 N N . ILE A 1 92 ? 2.896 -13.926 8.779 1.00 70.31 92 ILE A N 1
ATOM 759 C CA . ILE A 1 92 ? 2.530 -12.620 9.337 1.00 70.31 92 ILE A CA 1
ATOM 760 C C . ILE A 1 92 ? 3.718 -12.085 10.125 1.00 70.31 92 ILE A C 1
ATOM 762 O O . ILE A 1 92 ? 4.216 -12.741 11.033 1.00 70.31 92 ILE A O 1
ATOM 766 N N . ILE A 1 93 ? 4.143 -10.854 9.833 1.00 65.44 93 ILE A N 1
ATOM 767 C CA . ILE A 1 93 ? 5.115 -10.158 10.682 1.00 65.44 93 ILE A CA 1
ATOM 768 C C . ILE A 1 93 ? 4.397 -9.746 11.974 1.00 65.44 93 ILE A C 1
ATOM 770 O O . ILE A 1 93 ? 3.784 -8.682 12.053 1.00 65.44 93 ILE A O 1
ATOM 774 N N . ILE A 1 94 ? 4.457 -10.606 12.992 1.00 53.94 94 ILE A N 1
ATOM 775 C CA . ILE A 1 94 ? 3.913 -10.357 14.332 1.00 53.94 94 ILE A CA 1
ATOM 776 C C . ILE A 1 94 ? 4.997 -9.663 15.175 1.00 53.94 94 ILE A C 1
ATOM 778 O O . ILE A 1 94 ? 5.557 -10.261 16.085 1.00 53.94 94 ILE A O 1
ATOM 782 N N . SER A 1 95 ? 5.377 -8.423 14.852 1.00 51.69 95 SER A N 1
ATOM 783 C CA . SER A 1 95 ? 6.080 -7.551 15.817 1.00 51.69 95 SER A CA 1
ATOM 784 C C . SER A 1 95 ? 6.207 -6.099 15.352 1.00 51.69 95 SER A C 1
ATOM 786 O O . SER A 1 95 ? 6.724 -5.840 14.267 1.00 51.69 95 SER A O 1
ATOM 788 N N . TYR A 1 96 ? 5.779 -5.177 16.227 1.00 44.78 96 TYR A N 1
ATOM 789 C CA . TYR A 1 96 ? 6.532 -4.002 16.697 1.00 44.78 96 TYR A CA 1
ATOM 790 C C . TYR A 1 96 ? 6.171 -3.740 18.159 1.00 44.78 96 TYR A C 1
ATOM 792 O O . TYR A 1 96 ? 4.969 -3.866 18.488 1.00 44.78 96 TYR A O 1
#

InterPro domains:
  IPR011256 Regulatory factor, effector binding domain superfamily [G3DSA:3.20.80.10] (3-96)

Radius of gyration: 14.35 Å; chains: 1; bounding box: 34×35×33 Å

Organism: Aneurinibacillus thermoaerophilus (NCBI:txid143495)

Secondary structure (DSSP, 8-state):
-EEEEEEEEEE-TTT-TTHHHHHHHHHHHHHHHTTT--S--EEEEE--SSSTTS-EEEEEEESSS--S-EEE--TTS--------TTSTTTS----

Sequence (96 aa):
MKLYFINSIRTNNFNDEQMMEKIKTMWGEASRKLKNHQNSVYGVYYDYESDYKGDYSLSVAIEDNNGKSFIEIPNNEKYEVFKVDTTDEQGIIISY

Foldseek 3Di:
DKWAFPFKDKDFPPPHPCVVVVVVVRVVNSCVVCVPPDDDKDWDWDDFPDDNGGIIMTTTIDPDPPHPDIDDDDPPDDDDDDDFDPVDPVSDPPDD

pLDDT: mean 90.42, std 10.41, range [44.78, 98.25]